Protein AF-A0A7J9YTY4-F1 (afdb_monomer)

Mean predicted aligned error: 12.41 Å

Solvent-accessible surface area (backbone atoms only — not comparable to full-atom values): 4847 Å² total; per-residue (Å²): 134,84,79,85,85,78,64,73,52,76,50,77,45,79,60,91,95,40,39,33,40,38,37,32,38,94,89,52,76,76,42,76,36,55,40,70,68,34,46,50,55,53,52,51,54,53,52,38,43,70,69,70,51,72,73,83,81,78,71,81,74,80,80,80,78,80,79,88,76,78,90,78,133

Radius of gyration: 19.62 Å; Cα contacts (8 Å, |Δi|>4): 77; chains: 1; bounding box: 57×49×36 Å

Nearest PDB structures (foldseek):
  3a0o-assembly1_A  TM=6.785E-01  e=1.981E+00  Agrobacterium fabrum str. C58
  4lid-assembly1_B  TM=3.408E-01  e=9.827E-01  Sulfolobus spindle-shaped virus 1
  5jk0-assembly1_C  TM=3.723E-01  e=2.399E+00  Helicobacter pylori 26695
  2czo-assembly1_A  TM=3.047E-01  e=2.399E+00  Saccharomyces cerevisiae
  5jk0-assembly1_D  TM=3.468E-01  e=2.557E+00  Helicobacter pylori 26695

Sequence (73 aa):
MKSPTIEITLELDLDGETVSGRATNRSGPTREFSGWIGLMGVVDALLDEGRGIAAPTNRSEKETHDREGEARC

Secondary structure (DSSP, 8-state):
-PPPP--EEEEEEEETTEEEEEEEETTSPPEEEEHHHHHHHHHHHHHHHHTT---------------------

pLDDT: mean 78.59, std 18.25, range [45.91, 97.62]

Structure (mmCIF, N/CA/C/O backbone):
data_AF-A0A7J9YTY4-F1
#
_entry.id   AF-A0A7J9YTY4-F1
#
loop_
_atom_site.group_PDB
_atom_site.id
_atom_site.type_symbol
_atom_site.label_atom_id
_atom_site.label_alt_id
_atom_site.label_comp_id
_atom_site.label_asym_id
_atom_site.label_entity_id
_atom_site.label_seq_id
_atom_site.pdbx_PDB_ins_code
_atom_site.Cartn_x
_atom_site.Cartn_y
_atom_site.Cartn_z
_atom_site.occupancy
_atom_site.B_iso_or_equiv
_atom_site.auth_seq_id
_atom_site.auth_comp_id
_atom_site.auth_asym_id
_atom_site.auth_atom_id
_atom_site.pdbx_PDB_model_num
ATOM 1 N N . MET A 1 1 ? -12.878 -16.285 19.753 1.00 48.53 1 MET A N 1
ATOM 2 C CA . MET A 1 1 ? -12.553 -14.882 19.406 1.00 48.53 1 MET A CA 1
ATOM 3 C C . MET A 1 1 ? -12.541 -14.761 17.893 1.00 48.53 1 MET A C 1
ATOM 5 O O . MET A 1 1 ? -11.883 -15.577 17.264 1.00 48.53 1 MET A O 1
ATOM 9 N N . LYS A 1 2 ? -13.293 -13.822 17.306 1.00 66.44 2 LYS A N 1
ATOM 10 C CA . LYS A 1 2 ? -13.129 -13.477 15.885 1.00 66.44 2 LYS A CA 1
ATOM 11 C C . LYS A 1 2 ? -11.925 -12.548 15.772 1.00 66.44 2 LYS A C 1
ATOM 13 O O . LYS A 1 2 ? -11.848 -11.582 16.526 1.00 66.44 2 LYS A O 1
ATOM 18 N N . SER A 1 3 ? -11.001 -12.856 14.871 1.00 72.56 3 SER A N 1
ATOM 19 C CA . S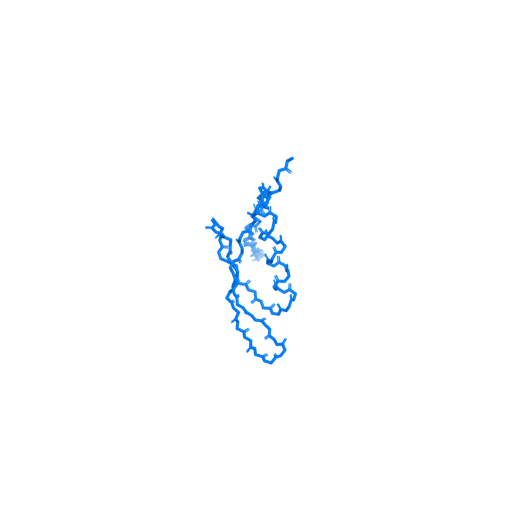ER A 1 3 ? -9.982 -11.900 14.451 1.00 72.56 3 SER A CA 1
ATOM 20 C C . SER A 1 3 ? -10.678 -10.709 13.779 1.00 72.56 3 SER A C 1
ATOM 22 O O . SER A 1 3 ? -11.624 -10.921 13.013 1.00 72.56 3 SER A O 1
ATOM 24 N N . PRO A 1 4 ? -10.275 -9.463 14.083 1.00 78.06 4 PRO A N 1
ATOM 25 C CA . PRO A 1 4 ? -10.817 -8.305 13.391 1.00 78.06 4 PRO A CA 1
ATOM 26 C C . PRO A 1 4 ? -10.452 -8.391 11.906 1.00 78.06 4 PRO A C 1
ATOM 28 O O . PRO A 1 4 ? -9.320 -8.718 11.549 1.00 78.06 4 PRO A O 1
ATOM 31 N N . THR A 1 5 ? -11.425 -8.132 11.037 1.00 85.00 5 THR A N 1
ATOM 32 C CA . THR A 1 5 ? -11.179 -7.988 9.601 1.00 85.00 5 THR A CA 1
ATOM 33 C C . THR A 1 5 ? -10.609 -6.598 9.350 1.00 85.00 5 THR A C 1
ATOM 35 O O . THR A 1 5 ? -11.176 -5.613 9.818 1.00 85.00 5 THR A O 1
ATOM 38 N N . ILE A 1 6 ? -9.502 -6.528 8.614 1.00 86.31 6 ILE A N 1
ATOM 39 C CA . ILE A 1 6 ? -8.871 -5.273 8.203 1.00 86.31 6 ILE A CA 1
ATOM 40 C C . ILE A 1 6 ? -9.170 -5.076 6.718 1.00 86.31 6 ILE A C 1
ATOM 42 O O . ILE A 1 6 ? -9.000 -6.000 5.923 1.00 86.31 6 ILE A O 1
ATOM 46 N N . GLU A 1 7 ? -9.632 -3.883 6.360 1.00 91.00 7 GLU A N 1
ATOM 47 C CA . GLU A 1 7 ? -9.882 -3.479 4.980 1.00 91.00 7 GLU A CA 1
ATOM 48 C C . GLU A 1 7 ? -8.770 -2.527 4.538 1.00 91.00 7 GLU A C 1
ATOM 50 O O . GLU A 1 7 ? -8.549 -1.486 5.162 1.00 91.00 7 GLU A O 1
ATOM 55 N N . ILE A 1 8 ? -8.059 -2.904 3.475 1.00 92.06 8 ILE A N 1
ATOM 56 C CA . ILE A 1 8 ? -6.975 -2.120 2.881 1.00 92.06 8 ILE A CA 1
ATOM 57 C C . ILE A 1 8 ? -7.369 -1.808 1.442 1.00 92.06 8 ILE A C 1
ATOM 59 O O . ILE A 1 8 ? -7.699 -2.714 0.679 1.00 92.06 8 ILE A O 1
AT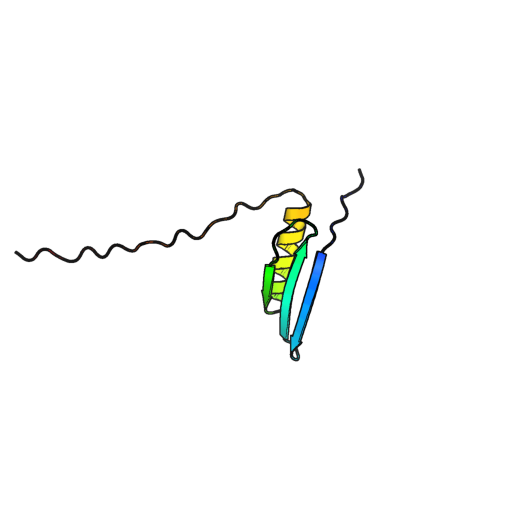OM 63 N N . THR A 1 9 ? -7.319 -0.533 1.072 1.00 95.25 9 THR A N 1
ATOM 64 C CA . THR A 1 9 ? -7.508 -0.084 -0.310 1.00 95.25 9 THR A CA 1
ATOM 65 C C . THR A 1 9 ? -6.152 0.229 -0.924 1.00 95.25 9 THR A C 1
ATOM 67 O O . THR A 1 9 ? -5.354 0.954 -0.328 1.00 95.25 9 THR A O 1
ATOM 70 N N . LEU A 1 10 ? -5.897 -0.326 -2.109 1.00 96.00 10 LEU A N 1
ATOM 71 C CA . LEU A 1 10 ? -4.674 -0.120 -2.880 1.00 96.00 10 LEU A CA 1
ATOM 72 C C . LEU A 1 10 ? -5.013 0.597 -4.185 1.00 96.00 10 LEU A C 1
ATOM 74 O O . LEU A 1 10 ? -5.799 0.094 -4.986 1.00 96.00 10 LEU A O 1
ATOM 78 N N . GLU A 1 11 ? -4.391 1.746 -4.407 1.00 97.12 11 GLU A N 1
ATOM 79 C CA . GLU A 1 11 ? -4.346 2.403 -5.709 1.00 97.12 11 GLU A CA 1
ATOM 80 C C . GLU A 1 11 ? -2.981 2.103 -6.321 1.00 97.12 11 GLU A C 1
ATOM 82 O O . GLU A 1 11 ? -1.956 2.449 -5.730 1.00 97.12 11 GLU A O 1
ATOM 87 N N . LEU A 1 12 ? -2.976 1.412 -7.462 1.00 96.44 12 LEU A N 1
ATOM 88 C CA . LEU A 1 12 ? -1.768 0.911 -8.112 1.00 96.44 12 LEU A CA 1
ATOM 89 C C . LEU A 1 12 ? -1.546 1.626 -9.443 1.00 96.44 12 LEU A C 1
ATOM 91 O O . LEU A 1 12 ? -2.471 1.740 -10.246 1.00 96.44 12 LEU A O 1
ATOM 95 N N . ASP A 1 13 ? -0.303 2.021 -9.683 1.00 97.19 13 ASP A N 1
ATOM 96 C CA . ASP A 1 13 ? 0.221 2.380 -10.994 1.00 97.19 13 ASP A CA 1
ATOM 97 C C . ASP A 1 13 ? 1.218 1.298 -11.432 1.00 97.19 13 ASP A C 1
ATOM 99 O O . ASP A 1 13 ? 2.132 0.936 -10.679 1.00 97.19 13 ASP A O 1
ATOM 103 N N . LEU A 1 14 ? 0.988 0.730 -12.616 1.00 95.50 14 LEU A N 1
ATOM 104 C CA . LEU A 1 14 ? 1.729 -0.411 -13.151 1.00 95.50 14 LEU A CA 1
ATOM 105 C C . LEU A 1 14 ? 2.504 0.030 -14.392 1.00 95.50 14 LEU A C 1
ATOM 107 O O . LEU A 1 14 ? 1.902 0.312 -15.428 1.00 95.50 14 LEU A O 1
ATOM 111 N N . ASP A 1 15 ? 3.832 0.011 -14.297 1.00 92.69 15 ASP A N 1
ATOM 112 C CA . ASP A 1 15 ? 4.740 0.300 -15.409 1.00 92.69 15 ASP A CA 1
ATOM 113 C C . ASP A 1 15 ? 5.707 -0.873 -15.621 1.00 92.69 15 ASP A C 1
ATOM 115 O O . ASP A 1 15 ? 6.728 -1.023 -14.937 1.00 92.69 15 ASP A O 1
ATOM 119 N N . GLY A 1 16 ? 5.339 -1.758 -16.552 1.00 90.56 16 GLY A N 1
ATOM 120 C CA . GLY A 1 16 ? 6.068 -2.993 -16.831 1.00 90.56 16 GLY A CA 1
ATOM 121 C C . GLY A 1 16 ? 6.111 -3.919 -15.613 1.00 90.56 16 GLY A C 1
ATOM 122 O O . GLY A 1 16 ? 5.082 -4.434 -15.179 1.00 90.56 16 GLY A O 1
ATOM 123 N N . GLU A 1 17 ? 7.310 -4.141 -15.069 1.00 89.62 17 GLU A N 1
ATOM 124 C CA . GLU A 1 17 ? 7.523 -4.938 -13.846 1.00 89.62 17 GLU A CA 1
ATOM 125 C C . GLU A 1 17 ? 7.526 -4.094 -12.562 1.00 89.62 17 GLU A C 1
ATOM 127 O O . GLU A 1 17 ? 7.636 -4.621 -11.448 1.00 89.62 17 GLU A O 1
ATOM 132 N N . THR A 1 18 ? 7.400 -2.778 -12.713 1.00 89.56 18 THR A N 1
ATOM 133 C CA . THR A 1 18 ? 7.418 -1.816 -11.619 1.00 89.56 18 THR A CA 1
ATOM 134 C C . THR A 1 18 ? 5.995 -1.559 -11.145 1.00 89.56 18 THR A C 1
ATOM 136 O O . THR A 1 18 ? 5.094 -1.302 -11.940 1.00 89.56 18 THR A O 1
ATOM 139 N N . VAL A 1 19 ? 5.797 -1.599 -9.830 1.00 96.12 19 VAL A N 1
ATOM 140 C CA . VAL A 1 19 ? 4.537 -1.217 -9.186 1.00 96.12 19 VAL A CA 1
ATOM 141 C C . VAL A 1 19 ? 4.786 -0.008 -8.303 1.00 96.12 19 VAL A C 1
ATOM 143 O O . VAL A 1 19 ? 5.774 0.037 -7.574 1.00 96.12 19 VAL A O 1
ATOM 146 N N . SER A 1 20 ? 3.909 0.978 -8.346 1.00 97.62 20 SER A N 1
ATOM 147 C CA . SER A 1 20 ? 3.910 2.085 -7.394 1.00 97.62 20 SER A CA 1
ATOM 148 C C . SER A 1 20 ? 2.483 2.455 -7.029 1.00 97.62 20 SER A C 1
ATOM 150 O O . SER A 1 20 ? 1.535 1.875 -7.559 1.00 97.62 20 SER A O 1
ATOM 152 N N . GLY A 1 21 ? 2.319 3.382 -6.094 1.00 97.50 21 GLY A N 1
ATOM 153 C CA . GLY A 1 21 ? 1.007 3.909 -5.761 1.00 97.50 21 GLY A CA 1
ATOM 154 C C . GLY A 1 21 ? 0.854 4.174 -4.280 1.00 97.50 21 GLY A C 1
ATOM 155 O O . GLY A 1 21 ? 1.811 4.540 -3.594 1.00 97.50 21 GLY A O 1
ATOM 156 N N . ARG A 1 22 ? -0.372 4.016 -3.786 1.00 97.25 22 ARG A N 1
ATOM 157 C CA . ARG A 1 22 ? -0.721 4.341 -2.404 1.00 97.25 22 ARG A CA 1
ATOM 158 C C . ARG A 1 22 ? -1.667 3.325 -1.790 1.00 97.25 22 ARG A C 1
ATOM 160 O O . ARG A 1 22 ? -2.535 2.771 -2.458 1.00 97.25 22 ARG A O 1
ATOM 167 N N . ALA A 1 23 ? -1.498 3.102 -0.496 1.00 96.25 23 ALA A N 1
ATOM 168 C CA . ALA A 1 23 ? -2.341 2.235 0.303 1.00 96.25 23 ALA A CA 1
ATOM 169 C C . ALA A 1 23 ? -3.020 3.027 1.418 1.00 96.25 23 ALA A C 1
ATOM 171 O O . ALA A 1 23 ? -2.431 3.935 2.011 1.00 96.25 23 ALA A O 1
ATOM 172 N N . THR A 1 24 ? -4.256 2.659 1.728 1.00 93.56 24 THR A N 1
ATOM 173 C CA . THR A 1 24 ? -5.036 3.244 2.819 1.00 93.56 24 THR A CA 1
ATOM 174 C C . THR A 1 24 ? -5.711 2.156 3.636 1.00 93.56 24 THR A C 1
ATOM 176 O O . THR A 1 24 ? -6.226 1.179 3.097 1.00 93.56 24 THR A O 1
ATOM 179 N N . ASN A 1 25 ? -5.729 2.343 4.952 1.00 89.25 25 ASN A N 1
ATOM 180 C CA . ASN A 1 25 ? -6.634 1.643 5.859 1.00 89.25 25 ASN A CA 1
ATOM 181 C C . ASN A 1 25 ? -7.822 2.577 6.138 1.00 89.25 25 ASN A C 1
ATOM 183 O O . ASN A 1 25 ? -7.644 3.792 6.190 1.00 89.25 25 ASN A O 1
ATOM 187 N N . ARG A 1 26 ? -9.024 2.027 6.336 1.00 82.06 26 ARG A N 1
ATOM 188 C CA . ARG A 1 26 ? -10.305 2.743 6.507 1.00 82.06 26 ARG A CA 1
ATOM 189 C C . ARG A 1 26 ? -10.268 3.953 7.455 1.00 82.06 26 ARG A C 1
ATOM 191 O O . ARG A 1 26 ? -11.084 4.861 7.318 1.00 82.06 26 ARG A O 1
ATOM 198 N N . SER A 1 27 ? -9.374 3.960 8.438 1.00 73.19 27 SER A N 1
ATOM 199 C CA . SER A 1 27 ? -9.210 5.067 9.395 1.00 73.19 27 SER A CA 1
ATOM 200 C C . SER A 1 27 ? -7.767 5.567 9.514 1.00 73.19 27 SER A C 1
ATOM 202 O O . SER A 1 27 ? -7.484 6.391 10.379 1.00 73.19 27 SER A O 1
ATOM 204 N N . GLY A 1 28 ? -6.859 5.051 8.682 1.00 76.12 28 GLY A N 1
ATOM 205 C CA . GLY A 1 28 ? -5.425 5.309 8.761 1.00 76.12 28 GLY A CA 1
ATOM 206 C C . GLY A 1 28 ? -4.933 6.333 7.734 1.00 76.12 28 GLY A C 1
ATOM 207 O O . GLY A 1 28 ? -5.640 6.652 6.774 1.00 76.12 28 GLY A O 1
ATOM 208 N N . PRO A 1 29 ? -3.708 6.849 7.919 1.00 82.69 29 PRO A N 1
ATOM 209 C CA . PRO A 1 29 ? -3.068 7.713 6.940 1.00 82.69 29 PRO A CA 1
ATOM 210 C C . PRO A 1 29 ? -2.791 6.961 5.630 1.00 82.69 29 PRO A C 1
ATOM 212 O O . PRO A 1 29 ? -2.425 5.784 5.627 1.00 82.69 29 PRO A O 1
ATOM 215 N N . THR A 1 30 ? -2.928 7.665 4.508 1.00 92.19 30 THR A N 1
ATOM 216 C CA . THR A 1 30 ? -2.488 7.185 3.195 1.00 92.19 30 THR A CA 1
ATOM 217 C C . THR A 1 30 ? -0.969 7.062 3.164 1.00 92.19 30 THR A C 1
ATOM 219 O O . THR A 1 30 ? -0.262 7.987 3.563 1.00 92.19 30 THR A O 1
ATOM 222 N N . ARG A 1 31 ? -0.465 5.931 2.670 1.00 94.62 31 ARG A N 1
ATOM 223 C CA . ARG A 1 31 ? 0.968 5.640 2.554 1.00 94.62 31 ARG A CA 1
ATOM 224 C C . ARG A 1 31 ? 1.326 5.389 1.099 1.00 94.62 31 ARG A C 1
ATOM 226 O O . ARG A 1 31 ? 0.732 4.519 0.470 1.00 94.62 31 ARG A O 1
ATOM 233 N N . GLU A 1 32 ? 2.291 6.135 0.583 1.00 97.12 32 GLU A N 1
ATOM 234 C CA . GLU A 1 32 ? 2.840 5.916 -0.756 1.00 97.12 32 GLU A CA 1
ATOM 235 C C . GLU A 1 32 ? 3.916 4.827 -0.733 1.00 97.12 32 GLU A C 1
ATOM 237 O O . GLU A 1 32 ? 4.598 4.630 0.276 1.00 97.12 32 G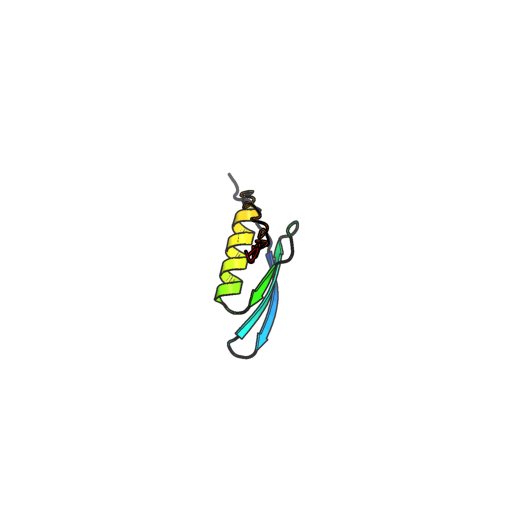LU A O 1
ATOM 242 N N . PHE A 1 33 ? 4.074 4.116 -1.845 1.00 96.62 33 PHE A N 1
ATOM 243 C CA . PHE A 1 33 ? 5.124 3.120 -2.021 1.00 96.62 33 PHE A CA 1
ATOM 244 C C . PHE A 1 33 ? 5.617 3.068 -3.469 1.00 96.62 33 PHE A C 1
ATOM 246 O O . PHE A 1 33 ? 4.913 3.438 -4.411 1.00 96.62 33 PHE A O 1
ATOM 253 N N . SER A 1 34 ? 6.828 2.538 -3.647 1.00 96.12 34 SER A N 1
ATOM 254 C CA . SER A 1 34 ? 7.357 2.149 -4.951 1.00 96.12 34 SER A CA 1
ATOM 255 C C . SER A 1 34 ? 8.039 0.783 -4.882 1.00 96.12 34 SER A C 1
ATOM 257 O O . SER A 1 34 ? 8.623 0.388 -3.868 1.00 96.12 34 SER A O 1
ATOM 259 N N . GLY A 1 35 ? 7.927 0.040 -5.976 1.00 95.94 35 GLY A N 1
ATOM 260 C CA . GLY A 1 35 ? 8.361 -1.341 -6.099 1.00 95.94 35 GLY A CA 1
ATOM 261 C C . GLY A 1 35 ? 7.571 -2.328 -5.234 1.00 95.94 35 GLY A C 1
ATOM 262 O O . GLY A 1 35 ? 6.811 -1.979 -4.327 1.00 95.94 35 GLY A O 1
ATOM 263 N N . TRP A 1 36 ? 7.812 -3.612 -5.490 1.00 94.56 36 TRP A N 1
ATOM 264 C CA . TRP A 1 36 ? 7.199 -4.716 -4.747 1.00 94.56 36 TRP A CA 1
ATOM 265 C C . TRP A 1 36 ? 7.581 -4.728 -3.265 1.00 94.56 36 TRP A C 1
ATOM 267 O O . TRP A 1 36 ? 6.753 -5.038 -2.414 1.00 94.56 36 TRP A O 1
ATOM 277 N N . ILE A 1 37 ? 8.819 -4.347 -2.941 1.00 95.50 37 ILE A N 1
ATOM 278 C CA .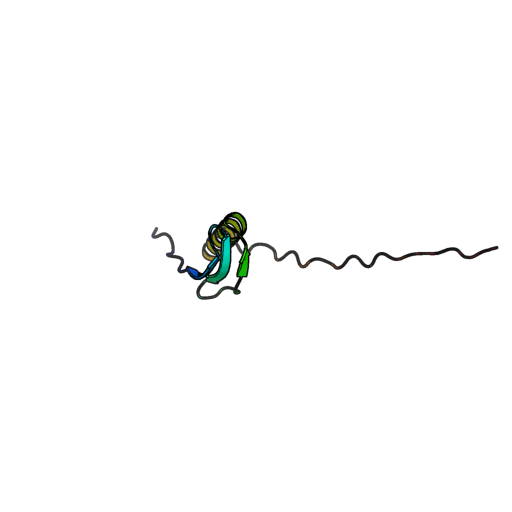 ILE A 1 37 ? 9.289 -4.272 -1.551 1.00 95.50 37 ILE A CA 1
ATOM 279 C C . ILE A 1 37 ? 8.588 -3.141 -0.793 1.00 95.50 37 ILE A C 1
ATOM 281 O O . ILE A 1 37 ? 8.163 -3.348 0.343 1.00 95.50 37 ILE A O 1
ATOM 285 N N . GLY A 1 38 ? 8.404 -1.976 -1.425 1.00 95.00 38 GLY A N 1
ATOM 286 C CA . GLY A 1 38 ? 7.655 -0.872 -0.829 1.00 95.00 38 GLY A CA 1
ATOM 287 C C . GLY A 1 38 ? 6.202 -1.255 -0.552 1.00 95.00 38 GLY A C 1
ATOM 288 O O . GLY A 1 38 ? 5.701 -0.994 0.539 1.00 95.00 38 GLY A O 1
ATOM 289 N N . LEU A 1 39 ? 5.554 -1.941 -1.502 1.00 95.44 39 LEU A N 1
ATOM 290 C CA . LEU A 1 39 ? 4.195 -2.455 -1.325 1.00 95.44 39 LEU A CA 1
ATOM 291 C C . LEU A 1 39 ? 4.097 -3.394 -0.115 1.00 95.44 39 LEU A C 1
ATOM 293 O O . LEU A 1 39 ? 3.231 -3.204 0.737 1.00 95.44 39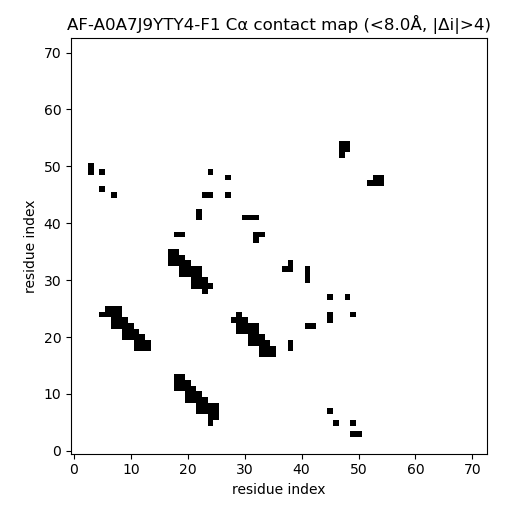 LEU A O 1
ATOM 297 N N . MET A 1 40 ? 4.997 -4.377 -0.009 1.00 94.69 40 MET A N 1
ATOM 298 C CA . MET A 1 40 ? 4.996 -5.328 1.109 1.00 94.69 40 MET A CA 1
ATOM 299 C C . MET A 1 40 ? 5.198 -4.629 2.457 1.00 94.69 40 MET A C 1
ATOM 301 O O . MET A 1 40 ? 4.466 -4.916 3.400 1.00 94.69 40 MET A O 1
ATOM 305 N N . GLY A 1 41 ? 6.131 -3.674 2.541 1.00 94.81 41 GLY A N 1
ATOM 306 C CA . GLY A 1 41 ? 6.371 -2.914 3.771 1.00 94.81 41 GLY A CA 1
ATOM 307 C C . GLY A 1 41 ? 5.180 -2.046 4.185 1.00 94.81 41 GLY A C 1
ATOM 308 O O . GLY A 1 41 ? 4.859 -1.949 5.369 1.00 94.81 41 GLY A O 1
ATOM 309 N N . VAL A 1 42 ? 4.483 -1.437 3.221 1.00 95.06 42 VAL A N 1
ATOM 310 C CA . VAL A 1 42 ? 3.278 -0.654 3.515 1.00 95.06 42 VAL A CA 1
ATOM 311 C C . VAL A 1 42 ? 2.124 -1.548 3.967 1.00 95.06 42 VAL A C 1
ATOM 313 O O . VAL A 1 42 ? 1.448 -1.200 4.933 1.00 95.06 42 VAL A O 1
ATOM 316 N N . VAL A 1 43 ? 1.912 -2.701 3.328 1.00 92.06 43 VAL A N 1
ATOM 317 C CA . VAL A 1 43 ? 0.877 -3.658 3.750 1.00 92.06 43 VAL A CA 1
ATOM 318 C C . VAL A 1 43 ? 1.156 -4.180 5.160 1.00 92.06 43 VAL A C 1
ATOM 320 O O . VAL A 1 43 ? 0.242 -4.179 5.979 1.00 92.06 43 VAL A O 1
ATOM 323 N N . ASP A 1 44 ? 2.398 -4.561 5.467 1.00 91.69 44 ASP A N 1
ATOM 324 C CA . ASP A 1 44 ? 2.798 -5.034 6.800 1.00 91.69 44 ASP A CA 1
ATOM 325 C C . ASP A 1 44 ? 2.494 -3.990 7.886 1.00 91.69 44 ASP A C 1
ATOM 327 O O . ASP A 1 44 ? 1.791 -4.264 8.859 1.00 91.69 44 ASP A O 1
ATOM 331 N N . ALA A 1 45 ? 2.886 -2.738 7.649 1.00 89.94 45 ALA A N 1
ATOM 332 C CA . ALA A 1 45 ? 2.614 -1.662 8.591 1.00 89.94 45 ALA A CA 1
ATOM 333 C C . ALA A 1 45 ? 1.110 -1.366 8.767 1.00 89.94 45 ALA A C 1
ATOM 335 O O . ALA A 1 45 ? 0.667 -1.077 9.878 1.00 89.94 45 ALA A O 1
ATOM 336 N N . LEU A 1 46 ? 0.304 -1.450 7.700 1.00 89.81 46 LEU A N 1
ATOM 337 C CA . LEU A 1 46 ? -1.153 -1.274 7.792 1.00 89.81 46 LEU A CA 1
ATOM 338 C C . LEU A 1 46 ? -1.836 -2.439 8.529 1.00 89.81 46 LEU A C 1
ATOM 340 O O . LEU A 1 46 ? -2.853 -2.233 9.200 1.00 89.81 46 LEU A O 1
ATOM 344 N N . LEU A 1 47 ? -1.286 -3.653 8.433 1.00 87.25 47 LEU A N 1
ATOM 345 C CA . LEU A 1 47 ? -1.756 -4.810 9.195 1.00 87.25 47 LEU A CA 1
ATOM 346 C C . LEU A 1 47 ? -1.468 -4.656 10.693 1.00 87.25 47 LEU A C 1
ATOM 348 O O . LEU A 1 47 ? -2.334 -4.992 11.504 1.00 87.25 47 LEU A O 1
ATOM 352 N N . ASP A 1 48 ? -0.305 -4.120 11.064 1.00 85.75 48 ASP A N 1
ATOM 353 C CA . ASP A 1 48 ? 0.045 -3.839 12.461 1.00 85.75 48 ASP A CA 1
ATOM 354 C C . ASP A 1 48 ? -0.818 -2.724 13.070 1.00 85.75 48 ASP A C 1
ATOM 356 O O . ASP A 1 48 ? -1.326 -2.867 14.188 1.00 85.75 48 ASP A O 1
ATOM 360 N N . GLU A 1 49 ? -1.106 -1.668 12.305 1.00 82.56 49 GLU A N 1
ATOM 361 C CA . GLU A 1 49 ? -2.055 -0.626 12.718 1.00 82.56 49 GLU A CA 1
ATOM 362 C C . GLU A 1 49 ? -3.460 -1.190 12.963 1.00 82.56 49 GLU A C 1
ATOM 364 O O . GLU A 1 49 ? -4.094 -0.882 13.975 1.00 82.56 49 GLU A O 1
ATOM 369 N N . GLY A 1 50 ? -3.950 -2.059 12.072 1.00 74.88 50 GLY A N 1
ATOM 370 C CA . GLY A 1 50 ? -5.256 -2.705 12.223 1.00 74.88 50 GLY A CA 1
ATOM 371 C C . GLY A 1 50 ? -5.342 -3.657 13.423 1.00 74.88 50 GLY A C 1
ATOM 372 O O . GLY A 1 50 ? -6.441 -3.984 13.875 1.00 74.88 50 GLY A O 1
ATOM 373 N N . ARG A 1 51 ? -4.199 -4.069 13.985 1.00 74.88 51 ARG A N 1
ATOM 374 C CA . ARG A 1 51 ? -4.108 -4.842 15.234 1.00 74.88 51 ARG A CA 1
ATOM 375 C C . ARG A 1 51 ? -4.077 -3.958 16.486 1.00 74.88 51 ARG A C 1
ATOM 377 O O . ARG A 1 51 ? -4.055 -4.493 17.591 1.00 74.88 51 ARG A O 1
ATOM 384 N N . GLY A 1 52 ? -4.103 -2.630 16.335 1.00 66.75 52 GLY A N 1
ATOM 385 C CA . GLY A 1 52 ? -3.977 -1.680 17.443 1.00 66.75 52 GLY A CA 1
ATOM 386 C C . GLY A 1 52 ? -2.543 -1.532 17.955 1.00 66.75 52 GLY A C 1
ATOM 387 O O . GLY A 1 52 ? -2.329 -0.952 19.018 1.00 66.75 52 GLY A O 1
ATOM 388 N N . ILE A 1 53 ? -1.559 -2.038 17.208 1.00 58.44 53 ILE A N 1
ATOM 389 C CA . ILE A 1 53 ? -0.142 -1.824 17.484 1.00 58.44 53 ILE A CA 1
ATOM 390 C C . ILE A 1 53 ? 0.224 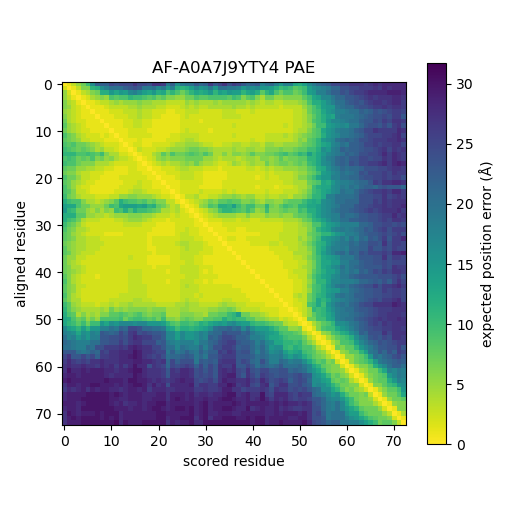-0.527 16.764 1.00 58.44 53 ILE A C 1
ATOM 392 O O . ILE A 1 53 ? 0.756 -0.529 15.659 1.00 58.44 53 ILE A O 1
ATOM 396 N N . ALA A 1 54 ? -0.157 0.610 17.349 1.00 53.06 54 ALA A N 1
ATOM 397 C CA . ALA A 1 54 ? 0.272 1.902 16.835 1.00 53.06 54 ALA A CA 1
ATOM 398 C C . ALA A 1 54 ? 1.804 1.962 16.928 1.00 53.06 54 ALA A C 1
ATOM 400 O O . ALA A 1 54 ? 2.363 2.062 18.022 1.00 53.06 54 ALA A O 1
ATOM 401 N N . ALA A 1 55 ? 2.482 1.844 15.784 1.00 52.31 55 ALA A N 1
ATOM 402 C CA . ALA A 1 55 ? 3.924 2.002 15.717 1.00 52.31 55 ALA A CA 1
ATOM 403 C C . ALA A 1 55 ? 4.300 3.409 16.219 1.00 52.31 55 ALA A C 1
ATOM 405 O O . ALA A 1 55 ? 3.618 4.380 15.874 1.00 52.31 55 ALA A O 1
ATOM 406 N N . PRO A 1 56 ? 5.367 3.558 17.023 1.00 46.66 56 PRO A N 1
ATOM 407 C CA . PRO A 1 56 ? 5.852 4.873 17.398 1.00 46.66 56 PRO A CA 1
ATOM 408 C C . PRO A 1 56 ? 6.299 5.605 16.129 1.00 46.66 56 PRO A C 1
ATOM 410 O O . PRO A 1 56 ? 7.255 5.206 15.464 1.00 46.66 56 PRO A O 1
ATOM 413 N N . THR A 1 57 ? 5.587 6.677 15.787 1.00 49.03 57 THR A N 1
ATOM 414 C CA . THR A 1 57 ? 5.961 7.616 14.731 1.00 49.03 57 THR A CA 1
ATOM 415 C C . THR A 1 57 ? 7.288 8.259 15.113 1.00 49.03 57 THR A C 1
ATOM 417 O O . THR A 1 57 ? 7.314 9.267 15.819 1.00 49.03 57 THR A O 1
ATOM 420 N N . ASN A 1 58 ? 8.404 7.675 14.674 1.00 50.22 58 ASN A N 1
ATOM 421 C CA . ASN A 1 58 ? 9.700 8.317 14.810 1.00 50.22 58 ASN A CA 1
ATOM 422 C C . ASN A 1 58 ? 9.773 9.433 13.762 1.00 50.22 58 ASN A C 1
ATOM 424 O O . ASN A 1 58 ? 10.114 9.226 12.598 1.00 50.22 58 ASN A O 1
ATOM 428 N N . ARG A 1 59 ? 9.319 10.616 14.173 1.00 53.09 59 ARG A N 1
ATOM 42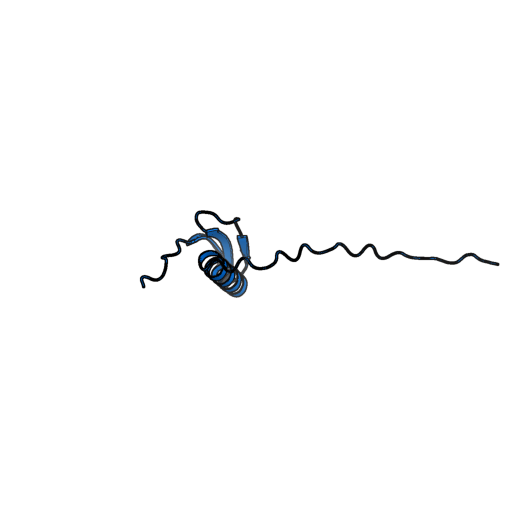9 C CA . ARG A 1 59 ? 9.465 11.871 13.446 1.00 53.09 59 ARG A CA 1
ATOM 430 C C . ARG A 1 59 ? 10.963 12.128 13.342 1.00 53.09 59 ARG A C 1
ATOM 432 O O . ARG A 1 59 ? 11.565 12.431 14.361 1.00 53.09 59 ARG A O 1
ATOM 439 N N . SER A 1 60 ? 11.547 11.993 12.149 1.00 53.53 60 SER A N 1
ATOM 440 C CA . SER A 1 60 ? 12.946 12.353 11.902 1.00 53.53 60 SER A CA 1
ATOM 441 C C . SER A 1 60 ? 13.225 13.746 12.459 1.00 53.53 60 SER A C 1
ATOM 443 O O . SER A 1 60 ? 12.807 14.760 11.893 1.00 53.53 60 SER A O 1
ATOM 445 N N . GLU A 1 61 ? 13.907 13.774 13.598 1.00 49.03 61 GLU A N 1
ATOM 446 C CA . GLU A 1 61 ? 14.544 14.952 14.144 1.00 49.03 61 GLU A CA 1
ATOM 447 C C . GLU A 1 61 ? 15.593 15.363 13.119 1.00 49.03 61 GLU A C 1
ATOM 449 O O . GLU A 1 61 ? 16.558 14.653 12.839 1.00 49.03 61 GLU A O 1
ATOM 454 N N . LYS A 1 62 ? 15.326 16.485 12.454 1.00 45.91 62 LYS A N 1
ATOM 455 C CA . LYS A 1 62 ? 16.277 17.131 11.566 1.00 45.91 62 LYS A CA 1
ATOM 456 C C . LYS A 1 62 ? 17.436 17.599 12.440 1.00 45.91 62 LYS A C 1
ATOM 458 O O . LYS A 1 62 ? 17.349 18.652 13.061 1.00 45.91 62 LYS A O 1
ATOM 463 N N . GLU A 1 63 ? 18.476 16.779 12.492 1.00 48.44 63 GLU A N 1
ATOM 464 C CA . GLU A 1 63 ? 19.769 17.044 13.111 1.00 48.44 63 GLU A CA 1
ATOM 465 C C . GLU A 1 63 ? 20.308 18.384 12.573 1.00 48.44 63 GLU A C 1
ATOM 467 O O . GLU A 1 63 ? 20.783 18.494 11.439 1.00 48.44 63 GLU A O 1
ATOM 472 N N . THR A 1 64 ? 20.148 19.458 13.350 1.00 51.31 64 THR A N 1
ATOM 473 C CA . THR A 1 64 ? 20.868 20.714 13.138 1.00 51.31 64 THR A CA 1
ATOM 474 C C . THR A 1 64 ? 22.315 20.462 13.513 1.00 51.31 64 THR A C 1
ATOM 476 O O . THR A 1 64 ? 22.680 20.486 14.681 1.00 51.31 64 THR A O 1
ATOM 479 N N . HIS A 1 65 ? 23.125 20.164 12.503 1.00 53.28 65 HIS A N 1
ATOM 480 C CA . HIS A 1 65 ? 24.568 20.084 12.639 1.00 53.28 65 HIS A CA 1
ATOM 481 C C . HIS A 1 65 ? 25.112 21.513 12.790 1.00 53.28 65 HIS A C 1
ATOM 483 O O . HIS A 1 65 ? 25.283 22.234 11.802 1.00 53.28 65 HIS A O 1
ATOM 489 N N . ASP A 1 66 ? 25.327 21.927 14.037 1.00 52.88 66 ASP A N 1
ATOM 490 C CA . ASP A 1 66 ? 26.136 23.086 14.397 1.00 52.88 66 ASP A CA 1
ATOM 491 C C . ASP A 1 66 ? 27.533 22.944 13.775 1.00 52.88 66 ASP A C 1
ATOM 493 O O . ASP A 1 66 ? 28.224 21.942 13.964 1.00 52.88 66 ASP A O 1
ATOM 497 N N . ARG A 1 67 ? 27.964 23.948 13.006 1.00 59.62 67 ARG A N 1
ATOM 498 C CA . ARG A 1 67 ? 29.383 24.147 12.697 1.00 59.62 67 ARG A CA 1
ATOM 499 C C . ARG A 1 67 ? 29.889 25.304 13.538 1.00 59.62 67 ARG A C 1
ATOM 501 O O . ARG A 1 67 ? 29.804 26.461 13.132 1.00 59.62 67 ARG A O 1
ATOM 508 N N . GLU A 1 68 ? 30.435 24.960 14.697 1.00 56.50 68 GLU A N 1
ATOM 509 C CA . GLU A 1 68 ? 31.408 25.793 15.391 1.00 56.50 68 GLU A CA 1
ATOM 510 C C . GLU A 1 68 ? 32.654 25.920 14.504 1.00 56.50 68 GLU A C 1
ATOM 512 O O . GLU A 1 68 ? 33.252 24.928 14.087 1.00 56.50 68 GLU A O 1
ATOM 517 N N . GLY A 1 69 ? 33.009 27.158 14.170 1.00 51.84 69 GLY A N 1
ATOM 518 C CA . GLY A 1 69 ? 34.151 27.497 13.333 1.00 51.84 69 GLY A CA 1
ATOM 519 C C . GLY A 1 69 ? 34.901 28.689 13.910 1.00 51.84 69 GLY A C 1
ATOM 520 O O . GLY A 1 69 ? 34.684 29.818 13.493 1.00 51.84 69 GLY A O 1
ATOM 521 N N . GLU A 1 70 ? 35.767 28.385 14.875 1.00 60.53 70 GLU A N 1
ATOM 522 C CA . GLU A 1 70 ? 37.103 28.967 15.055 1.00 60.53 70 GLU A CA 1
ATOM 523 C C . GLU A 1 70 ? 37.217 30.490 15.277 1.00 60.53 70 GLU A C 1
ATOM 525 O O . GLU A 1 70 ? 37.403 31.291 14.360 1.00 60.53 70 GLU A O 1
ATOM 530 N N . ALA A 1 71 ? 37.233 30.878 16.557 1.00 56.25 71 ALA A N 1
ATOM 531 C CA . ALA A 1 71 ? 37.845 32.126 16.996 1.00 56.25 71 ALA A CA 1
ATOM 532 C C . ALA A 1 71 ? 39.364 32.055 16.753 1.00 56.25 71 ALA A C 1
ATOM 534 O O . ALA A 1 71 ? 40.076 31.292 17.407 1.00 56.25 71 ALA A O 1
ATOM 535 N N . ARG A 1 72 ? 39.857 32.846 15.796 1.00 64.12 72 ARG A N 1
ATOM 536 C CA . ARG A 1 72 ? 41.291 33.088 15.604 1.00 64.12 72 ARG A CA 1
ATOM 537 C C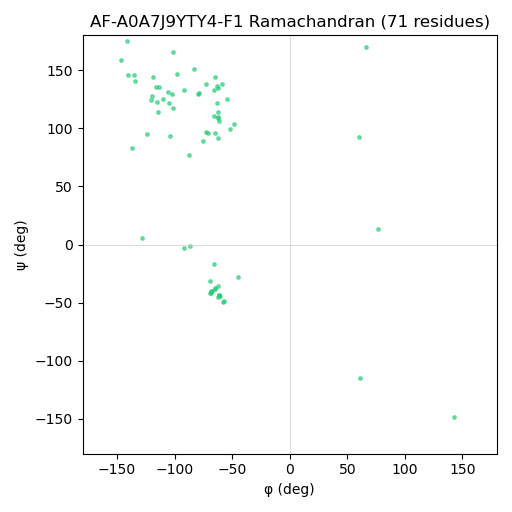 . ARG A 1 72 ? 41.835 33.998 16.709 1.00 64.12 72 ARG A C 1
ATOM 539 O O . ARG A 1 72 ? 41.181 34.972 17.079 1.00 64.12 72 ARG A O 1
ATOM 546 N N . CYS A 1 73 ? 43.021 33.629 17.192 1.00 56.25 73 CYS A N 1
ATOM 547 C CA . CYS A 1 73 ? 43.887 34.384 18.097 1.00 56.25 73 CYS A CA 1
ATOM 548 C C . CYS A 1 73 ? 44.290 35.756 17.545 1.0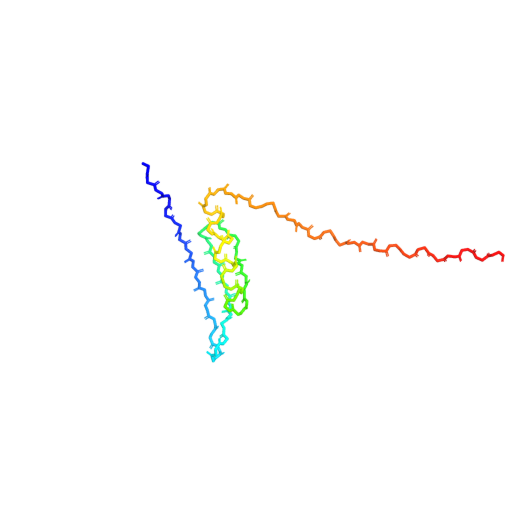0 56.25 73 CYS A C 1
ATOM 550 O O . CYS A 1 73 ? 44.395 35.887 16.302 1.00 56.25 73 CYS A O 1
#

Foldseek 3Di:
DDDDDWDKDWDWDDDPQKIWGWMDTPPDDIDTAIGPVRVVVVVVQSVCVSVVNPDPPPDPDPPPPDDDDDDDD